Protein AF-A0A6B3FFJ7-F1 (afdb_monomer)

Sequence (72 aa):
MLADGAPYVDGLVLSHPEQRERLARACPEALGAAVLAGDPCYDRMLAARPYRDRFRRALGVRRGQRLLVLNS

Secondary structure (DSSP, 8-state):
-EETTEESSS-EEESSHHHHHHHHHH-GGGGGGEEE---HHHHHHHHTGGGHHHHHHHTT--TTPPP-----

Mean predicted aligned error: 3.95 Å

Foldseek 3Di:
DDDPLADPDQADEDQDPVVLVVCCVPRVRCNNRYDDDHDPVVVCVVVCVVCVVVVCVVVVNDPPDDDDDDDD

Radius of gyration: 18.45 Å; Cα contacts (8 Å, |Δi|>4): 55; chains: 1; bounding box: 33×24×54 Å

Solvent-accessible surface area (ba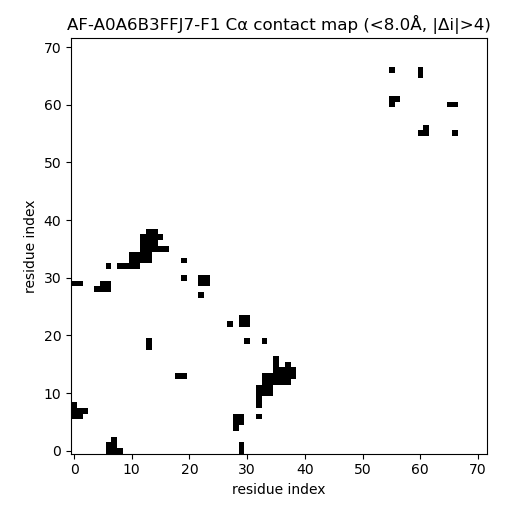ckbone atoms only — not comparable to full-atom values): 4584 Å² total; per-residue (Å²): 118,62,51,97,78,34,49,74,52,86,64,46,78,28,58,48,74,68,53,56,58,50,36,51,75,75,43,54,65,43,54,84,26,54,39,86,75,43,50,76,67,56,52,49,54,62,73,42,55,87,47,49,68,59,54,37,49,75,72,69,51,52,93,93,59,84,87,85,86,87,83,135

Nearest PDB structures (foldseek):
  3l7m-assembly2_A  TM=7.897E-01  e=2.610E+00  Staphylococcus epidermidis RP62A
  3l7i-assembly1_A  TM=7.894E-01  e=3.200E+00  Staphylococcus epidermidis RP62A
  3l7j-assembly1_B  TM=8.084E-01  e=3.925E+00  Staphylococcus epidermidis RP62A

pLDDT: mean 94.97, std 3.55, range [73.5, 98.0]

Structure (mmCIF, N/CA/C/O backbone):
data_AF-A0A6B3FFJ7-F1
#
_entry.id   AF-A0A6B3FFJ7-F1
#
loop_
_atom_site.group_PDB
_atom_site.id
_atom_site.type_symbol
_atom_site.label_atom_id
_atom_site.label_alt_id
_atom_site.label_comp_id
_atom_site.label_asym_id
_atom_site.label_entity_id
_atom_site.label_seq_id
_atom_site.pdbx_PDB_ins_code
_atom_site.Cartn_x
_atom_site.Cartn_y
_atom_site.Cartn_z
_atom_site.occupancy
_atom_site.B_iso_or_equiv
_atom_site.auth_seq_id
_atom_site.auth_comp_id
_atom_site.auth_asym_id
_atom_s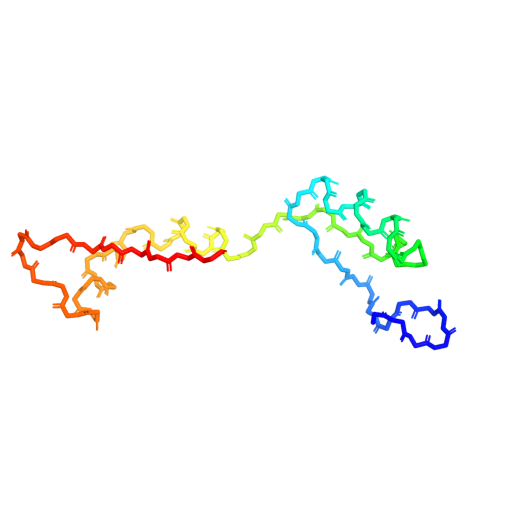ite.auth_atom_id
_atom_site.pdbx_PDB_model_num
ATOM 1 N N . MET A 1 1 ? -1.558 -6.160 -18.546 1.00 73.50 1 MET A N 1
ATOM 2 C CA . MET A 1 1 ? -0.690 -4.996 -18.255 1.00 73.50 1 MET A CA 1
ATOM 3 C C . MET A 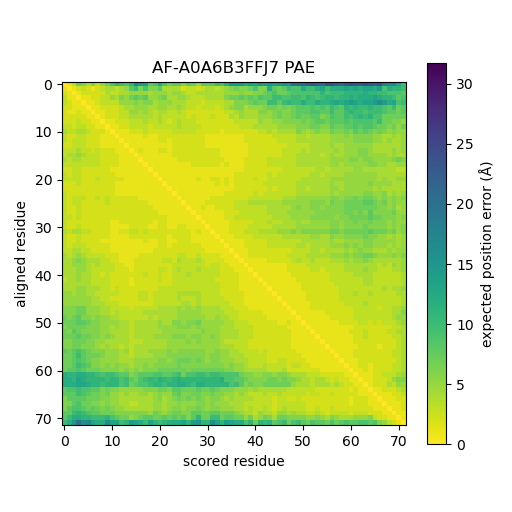1 1 ? -0.273 -4.260 -19.515 1.00 73.50 1 MET A C 1
ATOM 5 O O . MET A 1 1 ? -0.097 -3.055 -19.424 1.00 73.50 1 MET A O 1
ATOM 9 N N . LEU A 1 2 ? -0.183 -4.932 -20.668 1.00 90.00 2 LEU A N 1
ATOM 10 C CA . LEU A 1 2 ? 0.172 -4.294 -21.934 1.00 90.00 2 LEU A CA 1
ATOM 11 C C . LEU A 1 2 ? -1.006 -4.287 -22.924 1.00 90.00 2 LEU A C 1
ATOM 13 O O . LEU A 1 2 ? -1.830 -5.201 -22.890 1.00 90.00 2 LEU A O 1
ATOM 17 N N . ALA A 1 3 ? -1.040 -3.283 -23.794 1.00 90.81 3 ALA A N 1
ATOM 18 C CA . ALA A 1 3 ? -1.772 -3.221 -25.053 1.00 90.81 3 ALA A CA 1
ATOM 19 C C . ALA A 1 3 ? -0.741 -2.885 -26.145 1.00 90.81 3 ALA A C 1
ATOM 21 O O . ALA A 1 3 ? 0.0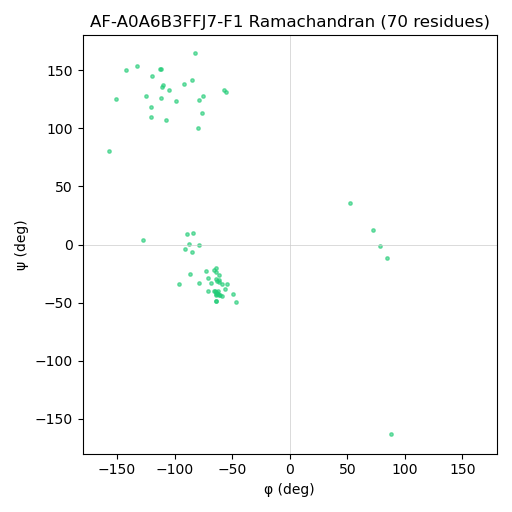70 -1.981 -25.960 1.00 90.81 3 ALA A O 1
ATOM 22 N N . ASP A 1 4 ? -0.695 -3.671 -27.223 1.00 91.31 4 ASP A N 1
ATOM 23 C CA . ASP A 1 4 ? 0.289 -3.520 -28.312 1.00 91.31 4 ASP A CA 1
ATOM 24 C C . ASP A 1 4 ? 1.759 -3.471 -27.846 1.00 91.31 4 ASP A C 1
ATOM 26 O O . ASP A 1 4 ? 2.596 -2.757 -28.391 1.00 91.31 4 ASP A O 1
ATOM 30 N N . GLY A 1 5 ? 2.083 -4.239 -26.800 1.00 90.06 5 GLY A N 1
ATOM 31 C CA . GLY A 1 5 ? 3.433 -4.304 -26.227 1.00 90.06 5 GLY A CA 1
ATOM 32 C C . GLY A 1 5 ? 3.806 -3.129 -25.314 1.00 90.06 5 GLY A C 1
ATOM 33 O O . GLY A 1 5 ? 4.883 -3.152 -24.724 1.00 90.06 5 GLY A O 1
ATOM 34 N N . ALA A 1 6 ? 2.921 -2.147 -25.131 1.00 89.69 6 ALA A N 1
ATOM 35 C CA . ALA A 1 6 ? 3.123 -1.009 -24.237 1.00 89.69 6 ALA A CA 1
ATOM 36 C C . ALA A 1 6 ? 2.164 -1.056 -23.037 1.00 89.69 6 ALA A C 1
ATOM 38 O O . ALA A 1 6 ? 1.065 -1.598 -23.155 1.00 89.69 6 ALA A O 1
ATOM 39 N N . PRO A 1 7 ? 2.525 -0.505 -21.867 1.00 93.25 7 PRO A N 1
ATOM 40 C CA . PRO A 1 7 ? 1.597 -0.388 -20.745 1.00 93.25 7 PRO A CA 1
ATOM 41 C C . PRO A 1 7 ? 0.324 0.353 -21.148 1.00 93.25 7 PRO A C 1
ATOM 43 O O . PRO A 1 7 ? 0.394 1.433 -21.720 1.00 93.25 7 PRO A O 1
ATOM 46 N N . TYR A 1 8 ? -0.847 -0.201 -20.820 1.00 93.69 8 TYR A N 1
ATOM 47 C CA . TYR A 1 8 ? -2.125 0.481 -21.087 1.00 93.69 8 TYR A CA 1
ATOM 48 C C . TYR A 1 8 ? -2.445 1.578 -20.051 1.00 93.69 8 TYR A C 1
ATOM 50 O O . TYR A 1 8 ? -3.497 2.209 -20.122 1.00 93.69 8 TYR A O 1
ATOM 58 N N . VAL A 1 9 ? -1.569 1.765 -19.059 1.00 94.56 9 VAL A N 1
ATOM 59 C CA . VAL A 1 9 ? -1.687 2.762 -17.990 1.00 94.56 9 VAL A CA 1
ATOM 60 C C . VAL A 1 9 ? -0.498 3.712 -18.034 1.00 94.56 9 VAL A C 1
ATOM 62 O O . VAL A 1 9 ? 0.629 3.272 -18.259 1.00 94.56 9 VAL A O 1
ATOM 65 N N . ASP A 1 10 ? -0.737 4.983 -17.713 1.00 94.19 10 ASP A N 1
ATOM 66 C CA . ASP A 1 10 ? 0.329 5.987 -17.572 1.00 94.19 10 ASP A CA 1
ATOM 67 C C . ASP A 1 10 ? 1.160 5.785 -16.293 1.00 94.19 10 ASP A C 1
ATOM 69 O O . ASP A 1 10 ? 2.302 6.232 -16.203 1.00 94.19 10 ASP A O 1
ATOM 73 N N . GLY A 1 11 ? 0.587 5.112 -15.287 1.00 95.00 11 GLY A N 1
ATOM 74 C CA . GLY A 1 11 ? 1.223 4.894 -13.993 1.00 95.00 11 GLY A CA 1
ATOM 75 C C . GLY A 1 11 ? 0.764 3.611 -13.309 1.00 95.00 11 GLY A C 1
ATOM 76 O O . GLY A 1 11 ? -0.423 3.411 -13.052 1.00 95.00 11 GLY A O 1
ATOM 77 N N . LEU A 1 12 ? 1.726 2.762 -12.958 1.00 95.81 12 LEU A N 1
ATOM 78 C CA . LEU A 1 12 ? 1.551 1.595 -12.104 1.00 95.81 12 LEU A CA 1
ATOM 79 C C . LEU A 1 12 ? 2.187 1.876 -10.742 1.00 95.81 12 LEU A C 1
ATOM 81 O O . LEU A 1 12 ? 3.412 1.891 -10.606 1.00 95.81 12 LEU A O 1
ATOM 85 N N . VAL A 1 13 ? 1.352 2.092 -9.728 1.00 97.00 13 VAL A N 1
ATOM 86 C CA . VAL A 1 13 ? 1.827 2.371 -8.371 1.00 97.00 13 VAL A CA 1
ATOM 87 C C . VAL A 1 13 ? 2.332 1.095 -7.710 1.00 97.00 13 VAL A C 1
ATOM 89 O O . VAL A 1 13 ? 1.630 0.087 -7.644 1.00 97.00 13 VAL A O 1
ATOM 92 N N . LEU A 1 14 ? 3.551 1.171 -7.192 1.00 97.75 14 LEU A N 1
ATOM 93 C CA . LEU A 1 14 ? 4.197 0.149 -6.392 1.00 97.75 14 LEU A CA 1
ATOM 94 C C . LEU A 1 14 ? 4.306 0.652 -4.957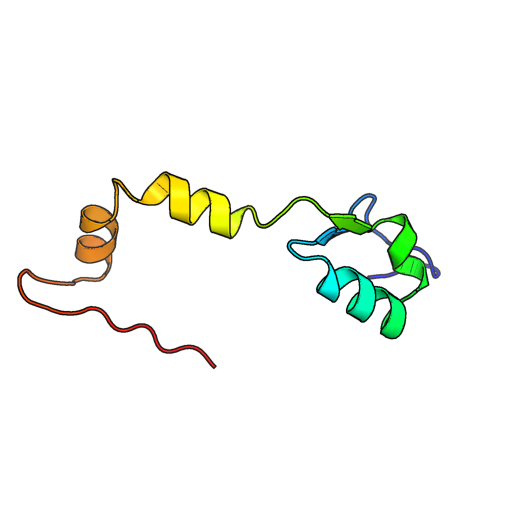 1.00 97.75 14 LEU A C 1
ATOM 96 O O . LEU A 1 14 ? 4.672 1.804 -4.704 1.00 97.75 14 LEU A O 1
ATOM 100 N N . SER A 1 15 ? 4.015 -0.236 -4.017 1.00 97.75 15 SER A N 1
ATOM 101 C CA . SER A 1 15 ? 4.131 0.050 -2.597 1.00 97.75 15 SER A CA 1
ATOM 102 C C . SER A 1 15 ? 5.524 -0.201 -2.049 1.00 97.75 15 SER A C 1
ATOM 104 O O . SER A 1 15 ? 5.900 0.438 -1.070 1.00 97.75 15 SER A O 1
ATOM 106 N N . HIS A 1 16 ? 6.301 -1.082 -2.683 1.00 97.44 16 HIS A N 1
ATOM 107 C CA . HIS A 1 16 ? 7.614 -1.463 -2.177 1.00 97.44 16 HIS A CA 1
ATOM 108 C C . HIS A 1 16 ? 8.655 -1.672 -3.293 1.00 97.44 16 HIS A C 1
ATOM 110 O O . HIS A 1 16 ? 8.297 -2.089 -4.402 1.00 97.44 16 HIS A O 1
ATOM 116 N N . PRO A 1 17 ? 9.952 -1.417 -3.022 1.00 96.94 17 PRO A N 1
ATOM 117 C CA . PRO A 1 17 ? 11.015 -1.568 -4.016 1.00 96.94 17 PRO A CA 1
ATOM 118 C C . PRO A 1 17 ? 11.104 -2.964 -4.644 1.00 96.94 17 PRO A C 1
ATOM 120 O O . PRO A 1 17 ? 11.296 -3.072 -5.855 1.00 96.94 17 PRO A O 1
ATOM 123 N N . GLU A 1 18 ? 10.896 -4.042 -3.882 1.00 97.88 18 GLU A N 1
ATOM 124 C CA . GLU A 1 18 ? 11.006 -5.408 -4.410 1.00 97.88 18 GLU A CA 1
ATOM 125 C C . GLU A 1 18 ? 9.932 -5.725 -5.460 1.00 97.88 18 GLU A C 1
ATOM 127 O O . GLU A 1 18 ? 10.107 -6.611 -6.300 1.00 97.88 18 GLU A O 1
ATOM 132 N N . GLN A 1 19 ? 8.815 -4.994 -5.462 1.00 97.69 19 GLN A N 1
ATOM 133 C CA . GLN A 1 19 ? 7.786 -5.137 -6.489 1.00 97.69 19 GLN A CA 1
ATOM 134 C C . GLN A 1 19 ? 8.286 -4.650 -7.848 1.00 97.69 19 GLN A C 1
ATOM 136 O O . GLN A 1 19 ? 7.941 -5.247 -8.866 1.00 97.69 19 GLN A O 1
ATOM 141 N N . ARG A 1 20 ? 9.152 -3.629 -7.876 1.00 97.44 20 ARG A N 1
ATOM 142 C CA . ARG A 1 20 ? 9.799 -3.163 -9.110 1.00 97.44 20 ARG A CA 1
ATOM 143 C C . ARG A 1 20 ? 10.732 -4.234 -9.661 1.00 97.44 20 ARG A C 1
ATOM 145 O O . ARG A 1 20 ? 10.743 -4.471 -10.863 1.00 97.44 20 ARG A O 1
ATOM 152 N N . GLU A 1 21 ? 11.470 -4.923 -8.796 1.00 97.69 21 GLU A N 1
ATOM 153 C CA . GLU A 1 21 ? 12.331 -6.038 -9.207 1.00 97.69 21 GLU A CA 1
ATOM 154 C C . GLU A 1 21 ? 11.521 -7.218 -9.755 1.00 97.69 21 GLU A C 1
ATOM 156 O O . GLU A 1 21 ? 11.902 -7.842 -10.743 1.00 97.69 21 GLU A O 1
ATOM 161 N N . ARG A 1 22 ? 10.380 -7.530 -9.130 1.00 97.81 22 ARG A N 1
ATOM 162 C CA . ARG A 1 22 ? 9.450 -8.551 -9.635 1.00 97.81 22 ARG A CA 1
ATOM 163 C C . ARG A 1 22 ? 8.863 -8.146 -10.983 1.00 97.81 22 ARG A C 1
ATOM 165 O O . ARG A 1 22 ? 8.813 -8.980 -11.881 1.00 97.81 22 ARG A O 1
ATOM 172 N N . LEU A 1 23 ? 8.478 -6.879 -11.135 1.00 97.12 23 LEU A N 1
ATOM 173 C CA . LEU A 1 23 ? 7.988 -6.329 -12.395 1.00 97.12 23 LEU A CA 1
ATOM 174 C C . LEU A 1 23 ? 9.054 -6.429 -13.487 1.00 97.12 23 LEU A C 1
ATOM 176 O O . LEU A 1 23 ? 8.748 -6.896 -14.574 1.00 97.12 23 LEU A O 1
ATOM 180 N N . ALA A 1 24 ? 10.312 -6.111 -13.175 1.00 97.19 24 ALA A N 1
ATOM 181 C CA . ALA A 1 24 ? 11.424 -6.252 -14.112 1.00 97.19 24 ALA A CA 1
ATOM 182 C C . ALA A 1 24 ? 11.603 -7.693 -14.609 1.00 97.19 24 ALA A C 1
ATOM 184 O O . ALA A 1 24 ? 11.980 -7.898 -15.755 1.00 97.19 24 ALA A O 1
ATOM 185 N N . ARG A 1 25 ? 11.328 -8.694 -13.762 1.00 97.75 25 ARG A N 1
ATOM 186 C CA . ARG A 1 25 ? 11.402 -10.111 -14.151 1.00 97.75 25 ARG A CA 1
ATOM 187 C C . ARG A 1 25 ? 10.186 -10.584 -14.946 1.00 97.75 25 ARG A C 1
ATOM 189 O O . ARG A 1 25 ? 10.330 -11.471 -15.776 1.00 97.75 25 ARG A O 1
ATOM 196 N N . ALA A 1 26 ? 9.003 -10.047 -14.661 1.00 96.50 26 ALA A N 1
ATOM 197 C CA . ALA A 1 26 ? 7.745 -10.540 -15.221 1.00 96.50 26 ALA A CA 1
ATOM 198 C C . ALA A 1 26 ? 7.262 -9.768 -16.462 1.00 96.50 26 ALA A C 1
ATOM 200 O O . ALA A 1 26 ? 6.626 -10.359 -17.327 1.00 96.50 26 ALA A O 1
ATOM 201 N N . CYS A 1 27 ? 7.511 -8.458 -16.526 1.00 96.44 27 CYS A N 1
ATOM 202 C CA . CYS A 1 27 ? 7.099 -7.562 -17.608 1.00 96.44 27 CYS A CA 1
ATOM 203 C C . CYS A 1 27 ? 8.014 -6.318 -17.638 1.00 96.44 27 CYS A C 1
ATOM 205 O O . CYS A 1 27 ? 7.655 -5.264 -17.096 1.00 96.44 27 CYS A O 1
ATOM 207 N N . PRO A 1 28 ? 9.218 -6.436 -18.226 1.00 95.75 28 PRO A N 1
ATOM 208 C CA . PRO A 1 28 ? 10.171 -5.332 -18.342 1.00 95.75 28 PRO A CA 1
ATOM 209 C C . PRO A 1 28 ? 9.586 -4.085 -19.021 1.00 95.75 28 PRO A C 1
ATOM 211 O O . PRO A 1 28 ? 9.921 -2.964 -18.641 1.00 95.75 28 PRO A O 1
ATOM 214 N N . GLU A 1 29 ? 8.681 -4.267 -19.985 1.00 95.38 29 GLU A N 1
ATOM 215 C CA . GLU A 1 29 ? 8.035 -3.204 -20.766 1.00 95.38 29 GLU A CA 1
ATOM 216 C C . GLU A 1 29 ? 7.215 -2.254 -19.879 1.00 95.38 29 GLU A C 1
ATOM 218 O O . GLU A 1 29 ? 7.051 -1.077 -20.194 1.00 95.38 29 GLU A O 1
ATOM 223 N N . ALA A 1 30 ? 6.743 -2.740 -18.727 1.00 96.25 30 ALA A N 1
ATOM 224 C CA . ALA A 1 30 ? 5.978 -1.957 -17.763 1.00 96.25 30 ALA A CA 1
ATOM 225 C C . ALA A 1 30 ? 6.829 -1.145 -16.779 1.00 96.25 30 ALA A C 1
ATOM 227 O O . ALA A 1 30 ? 6.283 -0.324 -16.040 1.00 96.25 30 ALA A O 1
ATOM 228 N N . LEU A 1 31 ? 8.157 -1.306 -16.773 1.00 95.88 31 LEU A N 1
ATOM 229 C CA . LEU A 1 31 ? 9.030 -0.571 -15.851 1.00 95.88 31 LEU A CA 1
ATOM 230 C C . LEU A 1 31 ? 8.994 0.944 -16.058 1.00 95.88 31 LEU A C 1
ATOM 232 O O . LEU A 1 31 ? 9.159 1.682 -15.087 1.00 95.88 31 LEU A O 1
ATOM 236 N N . GLY A 1 32 ? 8.775 1.400 -17.295 1.00 94.19 32 GLY A N 1
ATOM 237 C CA . GLY A 1 32 ? 8.673 2.826 -17.616 1.00 94.19 32 GLY A CA 1
ATOM 238 C C . GLY A 1 32 ? 7.474 3.509 -16.952 1.00 94.19 32 GLY A C 1
ATOM 239 O O . GLY A 1 32 ? 7.568 4.676 -16.593 1.00 94.19 32 GLY A O 1
ATOM 240 N N . ALA A 1 33 ? 6.388 2.767 -16.719 1.00 96.31 33 ALA A N 1
ATOM 241 C CA . ALA A 1 33 ? 5.184 3.267 -16.058 1.00 96.31 33 ALA A CA 1
ATOM 242 C C . ALA A 1 33 ? 5.208 3.065 -14.529 1.00 96.31 33 ALA A C 1
ATOM 244 O O . ALA A 1 33 ? 4.275 3.461 -13.837 1.00 96.31 33 ALA A O 1
ATOM 245 N N . ALA A 1 34 ? 6.234 2.418 -13.967 1.00 97.06 34 ALA A N 1
ATOM 246 C CA . ALA A 1 34 ? 6.255 2.058 -12.552 1.00 97.06 34 ALA A CA 1
ATOM 247 C C . ALA A 1 34 ? 6.618 3.245 -11.644 1.00 97.06 34 ALA A C 1
ATOM 249 O O . ALA A 1 34 ? 7.707 3.812 -11.754 1.00 97.06 34 ALA A O 1
ATOM 250 N N . VAL A 1 35 ? 5.755 3.544 -10.670 1.00 97.56 35 VAL A N 1
ATOM 251 C CA . VAL A 1 35 ? 5.935 4.630 -9.695 1.00 97.56 35 VAL A CA 1
ATOM 252 C C . VAL A 1 35 ? 5.943 4.059 -8.282 1.00 97.56 35 VAL A C 1
ATOM 254 O O . VAL A 1 35 ? 4.951 3.498 -7.829 1.00 97.56 35 VAL A O 1
ATOM 257 N N . LEU A 1 36 ? 7.048 4.216 -7.551 1.00 97.12 36 LEU A N 1
ATOM 258 C CA . LEU A 1 36 ? 7.111 3.840 -6.137 1.00 97.12 36 LEU A CA 1
ATOM 259 C C . LEU A 1 36 ? 6.460 4.946 -5.291 1.00 97.12 36 LEU A C 1
ATOM 261 O O . LEU A 1 36 ? 7.092 5.971 -5.048 1.00 97.12 36 LEU A O 1
ATOM 265 N N . ALA A 1 37 ? 5.206 4.752 -4.874 1.00 96.56 37 ALA A N 1
ATOM 266 C CA . ALA A 1 37 ? 4.428 5.768 -4.149 1.00 96.56 37 ALA A CA 1
ATOM 267 C C . ALA A 1 37 ? 3.810 5.275 -2.828 1.00 96.56 37 ALA A C 1
ATOM 269 O O . ALA A 1 37 ? 3.095 6.029 -2.174 1.00 96.56 37 ALA A O 1
ATOM 270 N N . GLY A 1 38 ? 4.088 4.035 -2.416 1.00 95.56 38 GLY A N 1
ATOM 271 C CA . GLY A 1 38 ? 3.515 3.453 -1.199 1.00 95.56 38 GLY A CA 1
ATOM 272 C C . GLY A 1 38 ? 2.170 2.761 -1.444 1.00 95.56 38 GLY A C 1
ATOM 273 O O . GLY A 1 38 ? 1.841 2.399 -2.574 1.00 95.56 38 GLY A O 1
ATOM 274 N N . ASP A 1 3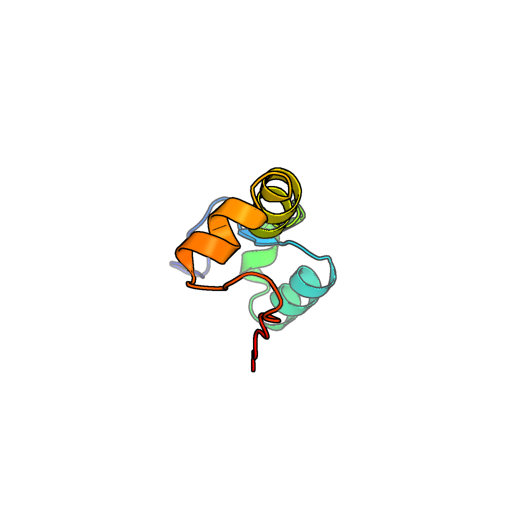9 ? 1.416 2.509 -0.371 1.00 96.62 39 ASP A N 1
ATOM 275 C CA . ASP A 1 39 ? 0.140 1.787 -0.424 1.00 96.62 39 ASP A CA 1
ATOM 276 C C . ASP A 1 39 ? -1.020 2.653 0.112 1.00 96.62 39 ASP A C 1
ATOM 278 O O . ASP A 1 39 ? -1.134 2.839 1.329 1.00 96.62 39 ASP A O 1
ATOM 282 N N . PRO A 1 40 ? -1.950 3.112 -0.747 1.00 94.75 40 PRO A N 1
ATOM 283 C CA . PRO A 1 40 ? -3.102 3.895 -0.301 1.00 94.75 40 PRO A CA 1
ATOM 284 C C . PRO A 1 40 ? -4.055 3.104 0.618 1.00 94.75 40 PRO A C 1
ATOM 286 O O . PRO A 1 40 ? -4.863 3.690 1.346 1.00 94.75 40 PRO A O 1
ATOM 289 N N . CYS A 1 41 ? -4.017 1.769 0.609 1.00 95.56 41 CYS A N 1
ATOM 290 C CA . CYS A 1 41 ? -4.723 0.953 1.594 1.00 95.56 41 CYS A CA 1
ATOM 291 C C . CYS A 1 41 ? -4.060 1.050 2.971 1.00 95.56 41 CYS A C 1
ATOM 293 O O . CYS A 1 41 ? -4.773 1.162 3.971 1.00 95.56 41 CYS A O 1
ATOM 295 N N . TYR A 1 42 ? -2.726 1.065 3.033 1.00 95.88 42 TYR A N 1
ATOM 296 C CA . TYR A 1 42 ? -1.988 1.253 4.280 1.00 95.88 42 TYR A CA 1
ATOM 297 C C . TYR A 1 42 ? -2.238 2.636 4.884 1.00 95.88 42 TYR A C 1
ATOM 299 O O . TYR A 1 42 ? -2.575 2.734 6.068 1.00 95.88 42 TYR A O 1
ATOM 307 N N . ASP A 1 43 ? -2.223 3.683 4.060 1.00 96.81 43 ASP A N 1
ATOM 308 C CA . ASP A 1 43 ? -2.540 5.044 4.501 1.00 96.81 43 ASP A CA 1
ATOM 309 C C . ASP A 1 43 ? -3.951 5.133 5.085 1.00 96.81 43 ASP A C 1
ATOM 311 O O . ASP A 1 43 ? -4.159 5.685 6.170 1.00 96.81 43 ASP A O 1
ATOM 315 N N . ARG A 1 44 ? -4.934 4.511 4.421 1.00 96.81 44 ARG A N 1
ATOM 316 C CA . ARG A 1 44 ? -6.303 4.432 4.948 1.00 96.81 44 ARG A CA 1
ATOM 317 C C . ARG A 1 44 ? -6.368 3.675 6.268 1.00 96.81 44 ARG A C 1
ATOM 319 O O . ARG A 1 44 ? -7.096 4.107 7.158 1.00 96.81 44 ARG A O 1
ATOM 326 N N . MET A 1 45 ? -5.623 2.582 6.435 1.00 95.31 45 MET A N 1
ATOM 327 C CA . MET A 1 45 ? -5.579 1.858 7.711 1.00 95.31 45 MET A CA 1
ATOM 328 C C . MET A 1 45 ? -5.011 2.726 8.838 1.00 95.31 45 MET A C 1
ATOM 330 O O . MET A 1 45 ? -5.578 2.746 9.934 1.00 95.31 45 MET A O 1
ATOM 334 N N . LEU A 1 46 ? -3.940 3.481 8.574 1.00 97.19 46 LEU A N 1
ATOM 335 C CA . LEU A 1 46 ? -3.355 4.412 9.540 1.00 97.19 46 LEU A CA 1
ATOM 336 C C . LEU A 1 46 ? -4.324 5.543 9.898 1.00 97.19 46 LEU A C 1
ATOM 338 O O . LEU A 1 46 ? -4.564 5.794 11.082 1.00 97.19 46 LEU A O 1
ATOM 342 N N . ALA A 1 47 ? -4.928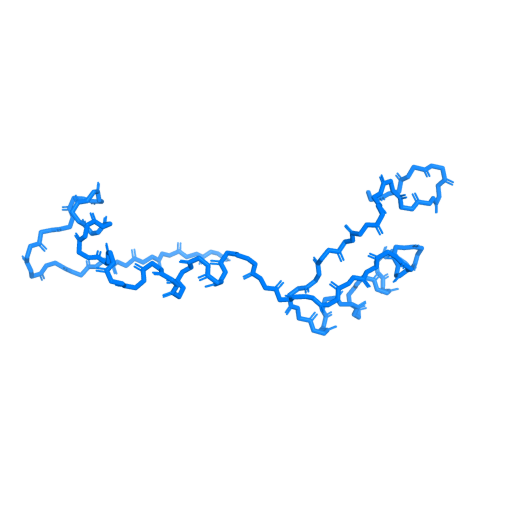 6.177 8.891 1.00 98.00 47 ALA A N 1
ATOM 343 C CA . ALA A 1 47 ? -5.906 7.243 9.080 1.00 98.00 47 ALA A CA 1
ATOM 344 C C . ALA A 1 47 ? -7.149 6.756 9.842 1.00 98.00 47 ALA A C 1
ATOM 346 O O . ALA A 1 47 ? -7.767 7.508 10.595 1.00 98.00 47 ALA A O 1
ATOM 347 N N . ALA A 1 48 ? -7.509 5.480 9.686 1.00 97.19 48 ALA A N 1
ATOM 348 C CA . ALA A 1 48 ? -8.707 4.912 10.280 1.00 97.19 48 ALA A CA 1
ATOM 349 C C . ALA A 1 48 ? -8.520 4.370 11.710 1.00 97.19 48 ALA A C 1
ATOM 351 O O . ALA A 1 48 ? -9.493 3.910 12.317 1.00 97.19 48 ALA A O 1
ATOM 352 N N . ARG A 1 49 ? -7.313 4.464 12.293 1.00 96.69 49 ARG A N 1
ATOM 353 C CA . ARG A 1 49 ? -7.022 4.027 13.675 1.00 96.69 49 ARG A CA 1
ATOM 354 C C . ARG A 1 49 ? -8.019 4.559 14.721 1.00 96.69 49 ARG A C 1
ATOM 356 O O . ARG A 1 49 ? -8.452 3.749 15.546 1.00 96.69 49 ARG A O 1
ATOM 363 N N . PRO A 1 50 ? -8.456 5.837 14.701 1.00 97.81 50 PRO A N 1
ATOM 364 C CA . PRO A 1 50 ? -9.440 6.343 15.665 1.00 97.81 50 PRO A CA 1
ATOM 365 C C . PRO A 1 50 ? -10.819 5.672 15.551 1.00 97.81 5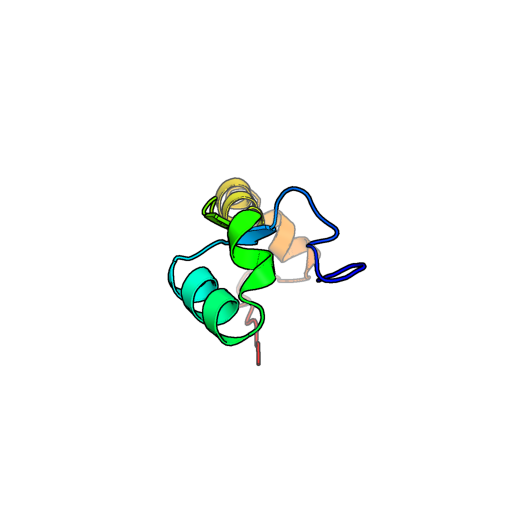0 PRO A C 1
ATOM 367 O O . PRO A 1 50 ? -11.568 5.613 16.522 1.00 97.81 50 PRO A O 1
ATOM 370 N N . TYR A 1 51 ? -11.159 5.110 14.388 1.00 96.19 51 TYR A N 1
ATOM 371 C CA . TYR A 1 51 ? -12.449 4.459 14.136 1.00 96.19 51 TYR A CA 1
ATOM 372 C C . TYR A 1 51 ? -12.463 2.967 14.482 1.00 96.19 51 TYR A C 1
ATOM 374 O O . TYR A 1 51 ? -13.444 2.274 14.199 1.00 96.19 51 TYR A O 1
ATOM 382 N N . ARG A 1 52 ? -11.407 2.453 15.125 1.00 93.94 52 ARG A N 1
ATOM 383 C CA . ARG A 1 52 ? -11.253 1.033 15.465 1.00 93.94 52 ARG A CA 1
ATOM 384 C C . ARG A 1 52 ? -12.505 0.426 16.098 1.00 93.94 52 ARG A C 1
ATOM 386 O O . ARG A 1 52 ? -12.962 -0.634 15.671 1.00 93.94 52 ARG A O 1
ATOM 393 N N . ASP A 1 53 ? -13.075 1.080 17.106 1.00 93.56 53 ASP A N 1
ATOM 394 C CA . ASP A 1 53 ? -14.224 0.525 17.825 1.00 93.56 53 ASP A CA 1
ATOM 395 C C . ASP A 1 53 ? -15.504 0.539 16.984 1.00 93.56 53 ASP A C 1
ATOM 397 O O . ASP A 1 53 ? -16.342 -0.351 17.128 1.00 93.56 53 ASP A O 1
ATOM 401 N N . ARG A 1 54 ? -15.634 1.493 16.052 1.00 95.12 54 ARG A N 1
ATOM 402 C CA . ARG A 1 54 ? -16.726 1.511 15.072 1.00 95.12 54 ARG A CA 1
ATOM 403 C C . ARG A 1 54 ? -16.644 0.292 14.155 1.00 95.12 54 ARG A C 1
ATOM 405 O O . ARG A 1 54 ? -17.648 -0.397 14.004 1.00 95.12 54 ARG A O 1
ATOM 412 N N . PHE A 1 55 ? -15.471 -0.009 13.596 1.00 94.88 55 PHE A N 1
ATOM 413 C CA . PHE A 1 55 ? -15.304 -1.183 12.730 1.00 94.88 55 PHE A CA 1
ATOM 414 C C . PHE A 1 55 ? -15.539 -2.493 13.479 1.00 94.88 55 PHE A C 1
ATOM 416 O O . PHE A 1 55 ? -16.217 -3.382 12.977 1.00 94.88 55 PHE A O 1
ATOM 423 N N . ARG A 1 56 ? -15.047 -2.598 14.718 1.00 95.12 56 ARG A N 1
ATOM 424 C CA . ARG A 1 56 ? -15.266 -3.786 15.553 1.00 95.12 56 ARG A CA 1
ATOM 425 C C . ARG A 1 56 ? -16.743 -4.031 15.836 1.00 95.12 56 ARG A C 1
ATOM 427 O O . ARG A 1 56 ? -17.188 -5.167 15.718 1.00 95.12 56 ARG A O 1
ATOM 434 N N . ARG A 1 57 ? -17.507 -2.981 16.156 1.00 94.44 57 ARG A N 1
ATOM 435 C CA . ARG A 1 57 ? -18.963 -3.095 16.324 1.00 94.44 57 ARG A CA 1
ATOM 436 C C . ARG A 1 57 ? -19.660 -3.498 15.028 1.00 94.44 57 ARG A C 1
ATOM 438 O O . ARG A 1 57 ? -20.534 -4.355 15.077 1.00 94.44 57 ARG A O 1
ATOM 445 N N . ALA A 1 58 ? -19.257 -2.929 13.891 1.00 96.12 58 ALA A N 1
ATOM 446 C CA . ALA A 1 58 ? -19.812 -3.289 12.584 1.00 96.12 58 ALA A CA 1
ATOM 447 C C . ALA A 1 58 ? -19.573 -4.769 12.229 1.00 96.12 58 ALA A C 1
ATOM 449 O O . ALA A 1 58 ? -20.426 -5.395 11.615 1.00 96.12 58 ALA A O 1
ATOM 450 N N . LEU A 1 59 ? -18.456 -5.345 12.683 1.00 95.69 59 LEU A N 1
ATOM 451 C CA . LEU A 1 59 ? -18.138 -6.774 12.560 1.00 95.69 59 LEU A CA 1
ATOM 452 C C . LEU A 1 59 ? -18.758 -7.646 13.673 1.00 95.69 59 LEU A C 1
ATOM 454 O O . LEU A 1 59 ? -18.393 -8.809 13.820 1.00 95.69 59 LEU A O 1
ATOM 458 N N . GLY A 1 60 ? -19.658 -7.101 14.498 1.00 96.62 60 GLY A N 1
ATOM 459 C CA . GLY A 1 60 ? -20.334 -7.841 15.568 1.00 96.62 60 GLY A CA 1
ATOM 460 C C . GLY A 1 60 ? -19.455 -8.190 16.775 1.00 96.62 60 GLY A C 1
ATOM 461 O O . GLY A 1 60 ? -19.869 -8.981 17.625 1.00 96.62 60 GLY A O 1
ATOM 462 N N . VAL A 1 61 ? -18.258 -7.605 16.889 1.00 97.00 61 VAL A N 1
ATOM 463 C CA . VAL A 1 61 ? -17.313 -7.910 17.968 1.00 97.00 61 VAL A CA 1
ATOM 464 C C . VAL A 1 61 ? -17.756 -7.231 19.263 1.00 97.00 61 VAL A C 1
ATOM 466 O O . VAL A 1 61 ? -17.725 -6.004 19.392 1.00 97.00 61 VAL A O 1
ATOM 469 N N . ARG A 1 62 ? -18.141 -8.041 20.250 1.00 93.88 62 ARG A N 1
ATOM 470 C CA . ARG A 1 62 ? -18.621 -7.583 21.559 1.00 93.88 62 ARG A CA 1
ATOM 471 C C . ARG A 1 62 ? -17.457 -7.262 22.497 1.00 93.88 62 ARG A C 1
ATOM 473 O O . ARG A 1 62 ? -16.304 -7.646 22.275 1.00 93.88 62 ARG A O 1
ATOM 480 N N . ARG A 1 63 ? -17.757 -6.548 23.584 1.00 90.62 63 ARG A N 1
ATOM 481 C CA . ARG A 1 63 ? -16.776 -6.240 24.635 1.00 90.62 63 ARG A CA 1
ATOM 482 C C . ARG A 1 63 ? -16.185 -7.546 25.191 1.00 90.62 63 ARG A C 1
ATOM 484 O O . ARG A 1 63 ? -16.917 -8.492 25.454 1.00 90.62 63 ARG A O 1
ATOM 491 N N . GLY A 1 64 ? -14.860 -7.597 25.328 1.00 91.44 64 GLY A N 1
ATOM 492 C CA . GLY A 1 64 ? -14.126 -8.787 25.782 1.00 91.44 64 GLY A CA 1
ATOM 493 C C . GLY A 1 64 ? -13.786 -9.809 24.687 1.00 91.44 64 GLY A C 1
ATOM 494 O O . GLY A 1 64 ? -12.950 -10.676 24.920 1.00 91.44 64 GLY A O 1
ATOM 495 N N . GLN A 1 65 ? -14.351 -9.699 23.479 1.00 94.94 65 GLN A N 1
ATOM 496 C CA . GLN A 1 65 ? -14.027 -10.611 22.379 1.00 94.94 65 GLN A CA 1
ATOM 497 C C . GLN A 1 65 ? -12.780 -10.162 21.606 1.00 94.94 65 GLN A C 1
ATOM 499 O O . GLN A 1 65 ? -12.572 -8.974 21.332 1.00 94.94 65 GLN A O 1
ATOM 504 N N . ARG A 1 66 ? -11.952 -11.126 21.196 1.00 94.06 66 ARG A N 1
ATOM 505 C CA . ARG A 1 66 ? -10.826 -10.903 20.277 1.00 94.06 66 ARG A CA 1
ATOM 506 C C . ARG A 1 66 ? -11.294 -11.142 18.842 1.00 94.06 66 ARG A C 1
ATOM 508 O O . ARG A 1 66 ? -12.035 -12.082 18.592 1.00 94.06 66 ARG A O 1
ATOM 515 N N . LEU A 1 67 ? -10.866 -10.275 17.926 1.00 94.69 67 LEU A N 1
ATOM 516 C CA . LEU A 1 67 ? -11.078 -10.453 16.487 1.00 94.69 67 LEU A CA 1
ATOM 517 C C . LEU A 1 67 ? -9.785 -11.024 15.913 1.00 94.69 67 LEU A C 1
ATOM 519 O O . LEU A 1 67 ? -8.739 -10.406 16.106 1.00 94.69 67 LEU A O 1
ATOM 523 N N . LEU A 1 68 ? -9.865 -12.174 15.250 1.00 95.50 68 LEU A N 1
ATOM 524 C CA . LEU A 1 68 ? -8.745 -12.783 14.542 1.00 95.50 68 LEU A CA 1
ATOM 525 C C . LEU A 1 68 ? -9.026 -12.703 13.043 1.00 95.50 68 LEU A C 1
ATOM 527 O O . LEU A 1 68 ? -10.144 -12.974 12.612 1.00 95.50 68 LEU A O 1
ATOM 531 N N . VAL A 1 69 ? -8.012 -12.321 12.273 1.00 94.00 69 VAL A N 1
ATOM 532 C CA . VAL A 1 69 ? -8.050 -12.323 10.810 1.00 94.00 69 VAL A CA 1
ATOM 533 C C . VAL A 1 69 ? -7.087 -13.402 10.349 1.00 94.00 69 VAL A C 1
ATOM 535 O O . VAL A 1 69 ? -5.929 -13.408 10.764 1.00 94.00 69 VAL A O 1
ATOM 538 N N . LEU A 1 70 ? -7.582 -14.318 9.526 1.00 95.94 70 LEU A N 1
ATOM 539 C CA . LEU A 1 70 ? -6.773 -15.320 8.847 1.00 95.94 70 LEU A CA 1
ATOM 540 C C . LEU A 1 70 ? -6.649 -14.893 7.388 1.00 95.94 70 LEU A C 1
ATOM 542 O O . LEU A 1 70 ? -7.644 -14.514 6.773 1.00 95.94 70 LEU A O 1
ATOM 546 N N . ASN A 1 71 ? -5.431 -14.934 6.867 1.00 91.19 71 ASN A N 1
ATOM 547 C CA . ASN A 1 71 ? -5.131 -14.675 5.466 1.00 91.19 71 ASN A CA 1
ATOM 548 C C . ASN A 1 71 ? -4.204 -15.783 4.947 1.00 91.19 71 ASN A C 1
ATOM 550 O O . A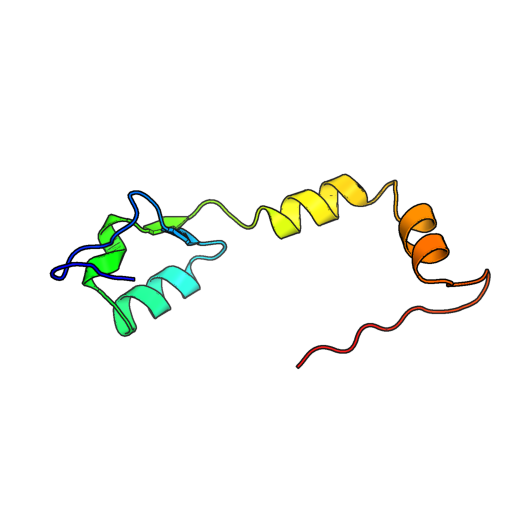SN A 1 71 ? -3.501 -16.402 5.749 1.00 91.19 71 ASN A O 1
ATOM 554 N N . SER A 1 72 ? -4.254 -16.046 3.643 1.00 84.19 72 SER A N 1
ATOM 555 C CA . SER A 1 72 ? -3.468 -17.078 2.950 1.00 84.19 72 SER A CA 1
ATOM 556 C C . SER A 1 72 ? -2.185 -16.527 2.342 1.00 84.19 72 SER A C 1
ATOM 558 O O . SER A 1 72 ? -2.159 -15.320 2.010 1.00 84.19 72 SER A O 1
#